Protein AF-A0A7S2VNN3-F1 (afdb_monomer)

Radius of gyration: 15.88 Å; Cα contacts (8 Å, |Δi|>4): 85; chains: 1; bounding box: 34×33×46 Å

Mean predicted aligned error: 9.07 Å

Nearest PDB structures (foldseek):
  5v89-assembly2_C  TM=6.849E-01  e=1.634E-01  Homo sapiens
  6nxk-assembly2_D  TM=5.558E-01  e=2.287E-01  Homo sapiens
  6d57-assembly1_B  TM=4.858E-01  e=1.718E+00  Campylobacter jejuni
  4ets-assembly1_A  TM=4.265E-01  e=2.404E+00  Campylobacter jejuni subsp. jejuni
  7ux0-assembly1_A  TM=2.004E-01  e=2.248E+00  Homo sapiens

Organism: NCBI:txid1333877

Solvent-accessible surface area (backbone atoms only — not comparable to full-atom values): 5782 Å² total; per-residue (Å²): 118,68,68,61,50,52,57,49,48,51,56,50,54,58,66,68,47,59,68,60,58,53,52,49,52,49,52,54,48,54,51,50,54,52,52,50,51,57,57,70,72,46,65,93,88,62,80,78,81,55,70,55,73,46,68,46,46,48,69,58,50,52,54,54,36,58,76,65,72,47,59,65,68,57,48,53,53,38,68,72,29,71,71,39,59,66,50,32,42,79,58,86,69,22,38,23,48,58,124

Structure (mmCIF, N/CA/C/O backbone):
data_AF-A0A7S2VNN3-F1
#
_entry.id   AF-A0A7S2VNN3-F1
#
loop_
_atom_site.group_PDB
_atom_site.id
_atom_site.type_symbol
_atom_site.label_atom_id
_atom_site.label_alt_id
_atom_site.label_comp_id
_atom_site.label_asym_id
_atom_site.label_entity_id
_atom_site.label_seq_id
_atom_site.pdbx_PDB_ins_code
_atom_site.Cartn_x
_atom_site.Cartn_y
_atom_site.Cartn_z
_atom_site.occupancy
_atom_site.B_iso_or_equiv
_atom_site.auth_seq_id
_atom_site.auth_comp_id
_atom_site.auth_asym_id
_atom_site.auth_atom_id
_atom_site.pdbx_PDB_model_num
ATOM 1 N N . VAL A 1 1 ? 11.554 -20.572 25.712 1.00 49.31 1 VAL A N 1
ATOM 2 C CA . VAL A 1 1 ? 11.159 -19.410 26.550 1.00 49.31 1 VAL A CA 1
ATOM 3 C C . VAL A 1 1 ? 11.424 -18.064 25.859 1.00 49.31 1 VAL A C 1
ATOM 5 O O . VAL A 1 1 ? 10.538 -17.224 25.866 1.00 49.31 1 VAL A O 1
ATOM 8 N N . ALA A 1 2 ? 12.575 -17.849 25.201 1.00 57.22 2 ALA A N 1
ATOM 9 C CA . ALA A 1 2 ? 12.873 -16.584 24.500 1.00 57.22 2 ALA A CA 1
ATOM 10 C C . ALA A 1 2 ? 12.015 -16.315 23.236 1.00 57.22 2 ALA A C 1
ATOM 12 O O . ALA A 1 2 ? 11.652 -15.169 22.973 1.00 57.22 2 ALA A O 1
ATOM 13 N N . GLU A 1 3 ? 11.638 -17.357 22.485 1.00 53.75 3 GLU A N 1
ATOM 14 C CA . GLU A 1 3 ? 10.877 -17.228 21.227 1.00 53.75 3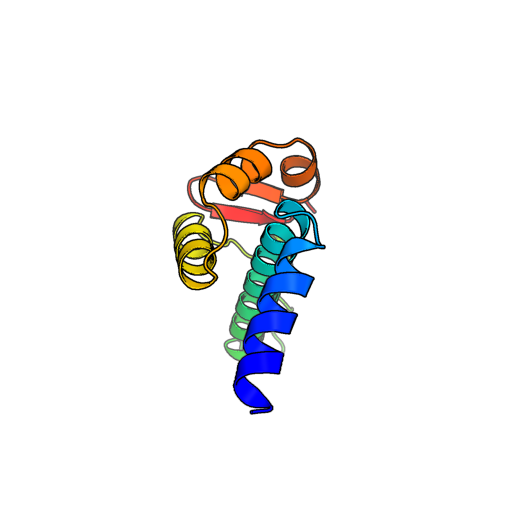 GLU A CA 1
ATOM 15 C C . GLU A 1 3 ? 9.443 -16.699 21.434 1.00 53.75 3 GLU A C 1
ATOM 17 O O . GLU A 1 3 ? 8.954 -15.854 20.684 1.00 53.75 3 GLU A O 1
ATOM 22 N N . GLU A 1 4 ? 8.769 -17.151 22.497 1.00 53.19 4 GLU A N 1
ATOM 23 C CA . GLU A 1 4 ? 7.425 -16.688 22.871 1.00 53.19 4 GLU A CA 1
ATOM 24 C C . GLU A 1 4 ? 7.427 -15.253 23.392 1.00 53.19 4 GLU A C 1
ATOM 26 O O . GLU A 1 4 ? 6.487 -14.502 23.123 1.00 53.19 4 GLU A O 1
ATOM 31 N N . LEU A 1 5 ? 8.500 -14.843 24.078 1.00 53.31 5 LEU A N 1
ATOM 32 C CA . LEU A 1 5 ? 8.687 -13.451 24.470 1.00 53.31 5 LEU A CA 1
ATOM 33 C C . LEU A 1 5 ? 8.887 -12.561 23.245 1.00 53.31 5 LEU A C 1
ATOM 35 O O . LEU A 1 5 ? 8.237 -11.526 23.167 1.00 53.31 5 LEU A O 1
ATOM 39 N N . ARG A 1 6 ? 9.697 -12.966 22.257 1.00 51.12 6 ARG A N 1
ATOM 40 C CA . ARG A 1 6 ? 9.839 -12.218 20.993 1.00 51.12 6 ARG A CA 1
ATOM 41 C C . ARG A 1 6 ? 8.518 -12.090 20.243 1.00 51.12 6 ARG A C 1
ATOM 43 O O . ARG A 1 6 ? 8.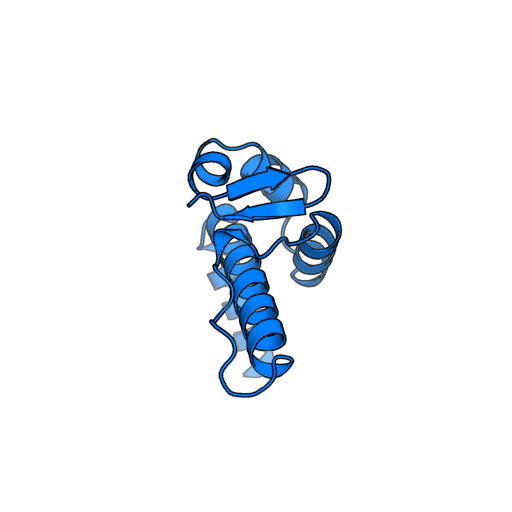194 -10.992 19.808 1.00 51.12 6 ARG A O 1
ATOM 50 N N . LYS A 1 7 ? 7.729 -13.166 20.144 1.00 53.50 7 LYS A N 1
ATOM 51 C CA . LYS A 1 7 ? 6.397 -13.134 19.508 1.00 53.50 7 LYS A CA 1
ATOM 52 C C . LYS A 1 7 ? 5.385 -12.269 20.266 1.00 53.50 7 LYS A C 1
ATOM 54 O O . LYS A 1 7 ? 4.504 -11.677 19.646 1.00 53.50 7 LYS A O 1
ATOM 59 N N . ARG A 1 8 ? 5.475 -12.203 21.599 1.00 50.69 8 ARG A N 1
ATOM 60 C CA . ARG A 1 8 ? 4.649 -11.296 22.414 1.00 50.69 8 ARG A CA 1
ATOM 61 C C . ARG A 1 8 ? 5.115 -9.850 22.294 1.00 50.69 8 ARG A C 1
ATOM 63 O O . ARG A 1 8 ? 4.277 -8.977 22.112 1.00 50.69 8 ARG A O 1
ATOM 70 N N . PHE A 1 9 ? 6.419 -9.594 22.342 1.00 49.34 9 PHE A N 1
ATOM 71 C CA . PHE A 1 9 ? 6.979 -8.254 22.184 1.00 49.34 9 PHE A CA 1
ATOM 72 C C . PHE A 1 9 ? 6.755 -7.701 20.778 1.00 49.34 9 PHE A C 1
ATOM 74 O O . PHE A 1 9 ? 6.379 -6.542 20.670 1.00 49.34 9 PHE A O 1
ATOM 81 N N . SER A 1 10 ? 6.882 -8.505 19.715 1.00 48.06 10 SER A N 1
ATOM 82 C CA . SER A 1 10 ? 6.520 -8.057 18.365 1.00 48.06 10 SER A CA 1
ATOM 83 C C . SER A 1 10 ? 5.046 -7.659 18.311 1.00 48.06 10 SER A C 1
ATOM 85 O O . SER A 1 10 ? 4.743 -6.554 17.882 1.00 48.06 10 SER A O 1
ATOM 87 N N . ARG A 1 11 ? 4.137 -8.476 18.865 1.00 48.56 11 ARG A N 1
ATOM 88 C CA . ARG A 1 11 ? 2.709 -8.130 18.988 1.00 48.56 11 ARG A CA 1
ATOM 89 C C . ARG A 1 11 ? 2.450 -6.848 19.786 1.00 48.56 11 ARG A C 1
ATOM 91 O O . ARG A 1 11 ? 1.530 -6.112 19.449 1.00 48.56 11 ARG A O 1
ATOM 98 N N . TYR A 1 12 ? 3.226 -6.574 20.834 1.00 43.62 12 TYR A N 1
ATOM 99 C CA . TYR A 1 12 ? 3.070 -5.365 21.653 1.00 43.62 12 TYR A CA 1
ATOM 100 C C . TYR A 1 12 ? 3.664 -4.109 21.003 1.00 43.62 12 TYR A C 1
ATOM 102 O O . TYR A 1 12 ? 3.069 -3.043 21.113 1.00 43.62 12 TYR A O 1
ATOM 110 N N . VAL A 1 13 ? 4.789 -4.224 20.295 1.00 46.25 13 VAL A N 1
ATOM 111 C CA . VAL A 1 13 ? 5.398 -3.115 19.539 1.00 46.25 13 VAL A CA 1
ATOM 112 C C . VAL A 1 13 ? 4.538 -2.758 18.322 1.00 46.25 13 VAL A C 1
ATOM 114 O O . VAL A 1 13 ? 4.311 -1.580 18.064 1.00 46.25 13 VAL A O 1
ATOM 117 N N . ILE A 1 14 ? 3.965 -3.762 17.648 1.00 49.47 14 ILE A N 1
ATOM 118 C CA . ILE A 1 14 ? 2.965 -3.587 16.580 1.00 49.47 14 ILE A CA 1
ATOM 119 C C . ILE A 1 14 ? 1.707 -2.880 17.121 1.00 49.47 14 ILE A C 1
ATOM 121 O O . ILE A 1 14 ? 1.126 -2.058 16.430 1.00 49.47 14 ILE A O 1
ATOM 125 N N . LYS A 1 15 ? 1.318 -3.106 18.383 1.00 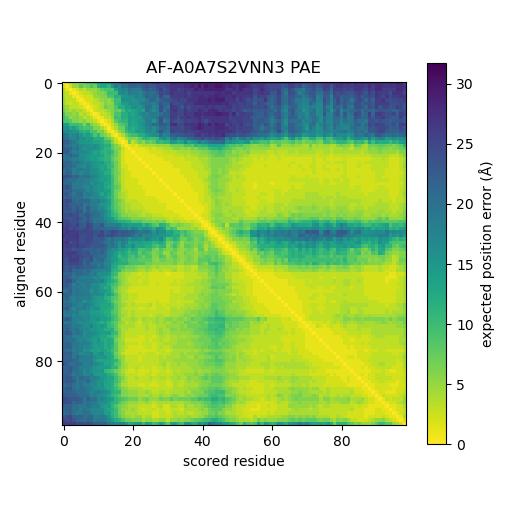45.44 15 LYS A N 1
ATOM 126 C CA . LYS A 1 15 ? 0.199 -2.388 19.023 1.00 45.44 15 LYS A CA 1
ATOM 127 C C . LYS A 1 15 ? 0.511 -0.957 19.481 1.00 45.44 15 LYS A C 1
ATOM 129 O O . LYS A 1 15 ? -0.424 -0.240 19.824 1.00 45.44 15 LYS A O 1
ATOM 134 N N . ALA A 1 16 ? 1.782 -0.558 19.555 1.00 47.47 16 ALA A N 1
ATOM 135 C CA . ALA A 1 16 ? 2.183 0.774 20.017 1.00 47.47 16 ALA A CA 1
ATOM 136 C C . ALA A 1 16 ? 2.315 1.788 18.870 1.00 47.47 16 ALA A C 1
ATOM 138 O O . ALA A 1 16 ? 2.121 2.983 19.090 1.00 47.47 16 ALA A O 1
ATOM 139 N N . ALA A 1 17 ? 2.624 1.323 17.656 1.00 57.12 17 ALA A N 1
ATOM 140 C CA . ALA A 1 17 ? 2.525 2.143 16.456 1.00 57.12 17 ALA A CA 1
ATOM 141 C C . ALA A 1 17 ? 1.045 2.271 16.045 1.00 57.12 17 ALA A C 1
ATOM 143 O O . ALA A 1 17 ? 0.322 1.273 16.083 1.00 57.12 17 ALA A O 1
ATOM 144 N N . PRO A 1 18 ? 0.573 3.460 15.634 1.00 75.38 18 PRO A N 1
ATOM 145 C CA . PRO A 1 18 ? -0.713 3.582 14.959 1.00 75.38 18 PRO A CA 1
ATOM 146 C C . PRO A 1 18 ? -0.783 2.575 13.804 1.00 75.38 18 PRO A C 1
ATOM 148 O O . PRO A 1 18 ? 0.152 2.499 13.006 1.00 75.38 18 PRO A O 1
ATOM 151 N N . GLN A 1 19 ? -1.881 1.821 13.686 1.00 76.31 19 GLN A N 1
ATOM 152 C CA . GLN A 1 19 ? -2.098 0.855 12.590 1.00 76.31 19 GLN A CA 1
ATOM 153 C C . GLN A 1 19 ? -1.804 1.481 11.218 1.00 76.31 19 GLN A C 1
ATOM 155 O O . GLN A 1 19 ? -1.203 0.870 10.341 1.00 76.31 19 GLN A O 1
ATOM 160 N N . THR A 1 20 ? -2.139 2.761 11.076 1.00 78.81 20 THR A N 1
ATOM 161 C CA . THR A 1 20 ? -1.854 3.618 9.926 1.00 78.81 20 THR A CA 1
ATOM 162 C C . THR A 1 20 ? -0.374 3.656 9.526 1.00 78.81 20 THR A C 1
ATOM 164 O O . THR A 1 20 ? -0.055 3.591 8.340 1.00 78.81 20 THR A O 1
ATOM 167 N N . ASP A 1 21 ? 0.541 3.743 10.494 1.00 84.38 21 ASP A N 1
ATOM 168 C CA . ASP A 1 21 ? 1.983 3.786 10.231 1.00 84.38 21 ASP A CA 1
ATOM 169 C C . ASP A 1 21 ? 2.513 2.408 9.816 1.00 84.38 21 ASP A C 1
ATOM 171 O O . ASP A 1 21 ? 3.409 2.319 8.977 1.00 84.38 21 ASP A O 1
ATOM 175 N N . LEU A 1 22 ? 1.918 1.327 10.335 1.00 84.56 22 LEU A N 1
ATOM 176 C CA . LEU A 1 22 ? 2.215 -0.033 9.881 1.00 84.56 22 LEU A CA 1
ATOM 177 C C . LEU A 1 22 ? 1.784 -0.234 8.430 1.00 84.56 22 LEU A C 1
ATOM 179 O O . LEU A 1 22 ? 2.570 -0.727 7.624 1.00 84.56 22 LEU A O 1
ATOM 183 N N . ILE A 1 23 ? 0.568 0.191 8.080 1.00 87.25 23 ILE A N 1
ATOM 184 C CA . ILE A 1 23 ? 0.048 0.092 6.712 1.00 87.25 23 ILE A CA 1
ATOM 185 C C . ILE A 1 23 ? 0.931 0.892 5.749 1.00 87.25 23 ILE A C 1
ATOM 187 O O . ILE A 1 23 ? 1.315 0.384 4.695 1.00 87.25 23 ILE A O 1
ATOM 191 N N . LEU A 1 24 ? 1.316 2.115 6.126 1.00 88.31 24 LEU A N 1
ATOM 192 C CA . LEU A 1 24 ? 2.232 2.929 5.331 1.00 88.31 24 LEU A CA 1
ATOM 193 C C . LEU A 1 24 ? 3.584 2.228 5.134 1.00 88.31 24 LEU A C 1
ATOM 195 O O . LEU A 1 24 ? 4.043 2.105 4.001 1.00 88.31 24 LEU A O 1
ATOM 199 N N . ALA A 1 25 ? 4.190 1.706 6.202 1.00 89.00 25 ALA A N 1
ATOM 200 C CA . ALA A 1 25 ? 5.467 0.999 6.121 1.00 89.00 25 ALA A CA 1
ATOM 201 C C . ALA A 1 25 ? 5.395 -0.253 5.229 1.00 89.00 25 ALA A C 1
ATOM 203 O O . ALA A 1 25 ? 6.358 -0.566 4.519 1.00 89.00 25 ALA A O 1
ATOM 204 N N . VAL A 1 26 ? 4.259 -0.959 5.239 1.00 90.38 26 VAL A N 1
ATOM 205 C CA . VAL A 1 26 ? 3.996 -2.088 4.337 1.00 90.38 26 VAL A CA 1
ATOM 206 C C . VAL A 1 26 ? 3.975 -1.625 2.888 1.00 90.38 26 VAL A C 1
ATOM 208 O O . VAL A 1 26 ? 4.709 -2.185 2.072 1.00 90.38 26 VAL A O 1
ATOM 211 N N . ILE A 1 27 ? 3.196 -0.588 2.578 1.00 90.56 27 ILE A N 1
ATOM 212 C CA . ILE A 1 27 ? 3.088 -0.044 1.222 1.00 90.56 27 ILE A CA 1
ATOM 213 C C . ILE A 1 27 ? 4.463 0.416 0.720 1.00 90.56 27 ILE A C 1
ATOM 215 O O . ILE A 1 27 ? 4.900 0.006 -0.355 1.00 90.56 27 ILE A O 1
ATOM 219 N N . GLU A 1 28 ? 5.198 1.191 1.518 1.00 90.56 28 GLU A N 1
ATOM 220 C CA . GLU A 1 28 ? 6.541 1.658 1.162 1.00 90.56 28 GLU A CA 1
ATOM 221 C C . GLU A 1 28 ? 7.521 0.504 0.924 1.00 90.56 28 GLU A C 1
ATOM 223 O O . GLU A 1 28 ? 8.340 0.563 0.004 1.00 90.56 28 GLU A O 1
ATOM 228 N N . ARG A 1 29 ? 7.452 -0.564 1.732 1.00 91.88 29 ARG A N 1
ATOM 229 C CA . ARG A 1 29 ? 8.277 -1.760 1.519 1.00 91.88 29 ARG A CA 1
ATOM 230 C C . ARG A 1 29 ? 7.954 -2.410 0.182 1.00 91.88 29 ARG A C 1
ATOM 232 O O . ARG A 1 29 ? 8.875 -2.691 -0.575 1.00 91.88 29 ARG A O 1
ATOM 239 N N . MET A 1 30 ? 6.674 -2.593 -0.132 1.00 92.12 30 MET A N 1
ATOM 240 C CA . MET A 1 30 ? 6.270 -3.190 -1.405 1.00 92.12 30 MET A CA 1
ATOM 241 C C . MET A 1 30 ? 6.765 -2.366 -2.603 1.00 92.12 30 MET A C 1
ATOM 243 O O . MET A 1 30 ? 7.206 -2.940 -3.598 1.00 92.12 30 MET A O 1
ATOM 247 N N . PHE A 1 31 ? 6.771 -1.033 -2.499 1.00 90.75 31 PHE A N 1
ATOM 248 C CA . PHE A 1 31 ? 7.323 -0.168 -3.546 1.00 90.75 31 PHE A CA 1
ATOM 249 C C . PHE A 1 31 ? 8.825 -0.335 -3.707 1.00 90.75 31 PHE A C 1
ATOM 251 O O . PHE A 1 31 ? 9.296 -0.471 -4.837 1.00 90.75 31 PHE A O 1
ATOM 258 N N . ARG A 1 32 ? 9.577 -0.355 -2.600 1.00 89.19 32 ARG A N 1
ATOM 259 C CA . ARG A 1 32 ? 11.023 -0.609 -2.641 1.00 89.19 32 ARG A CA 1
ATOM 260 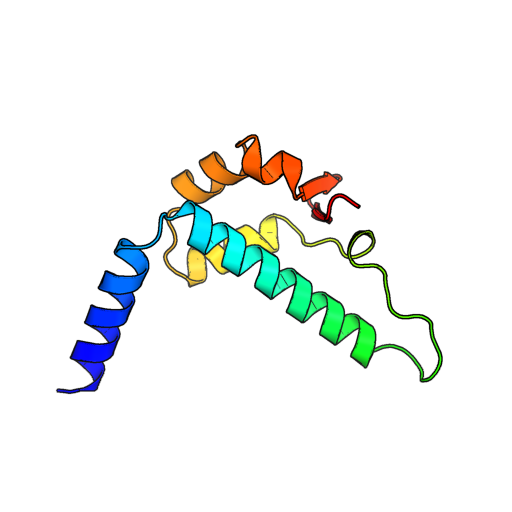C C . ARG A 1 32 ? 11.323 -1.961 -3.281 1.00 89.19 32 ARG A C 1
ATOM 262 O O . ARG A 1 32 ? 12.104 -2.009 -4.225 1.00 89.19 32 ARG A O 1
ATOM 269 N N . ASP A 1 33 ? 10.635 -3.016 -2.853 1.00 90.12 33 ASP A N 1
ATOM 270 C CA . ASP A 1 33 ? 10.834 -4.370 -3.376 1.00 90.12 33 ASP A CA 1
ATOM 271 C C . ASP A 1 33 ? 10.522 -4.441 -4.881 1.00 90.12 33 ASP A C 1
ATOM 273 O O . ASP A 1 33 ? 11.271 -5.038 -5.660 1.00 90.12 33 ASP A O 1
ATOM 277 N N . LYS A 1 34 ? 9.428 -3.807 -5.328 1.00 89.00 34 LYS A N 1
ATOM 278 C CA . LYS A 1 34 ? 9.052 -3.769 -6.750 1.00 89.00 34 LYS A CA 1
ATOM 279 C C . LYS A 1 34 ? 10.052 -2.957 -7.574 1.00 89.00 34 LYS A C 1
ATOM 281 O O . LYS A 1 34 ? 10.445 -3.396 -8.655 1.00 89.00 34 LYS A O 1
ATOM 286 N N . LEU A 1 35 ? 10.513 -1.823 -7.054 1.00 87.81 35 LEU A N 1
ATOM 287 C CA . LEU A 1 35 ? 11.532 -0.989 -7.687 1.00 87.81 35 LEU A CA 1
ATOM 288 C C . LEU A 1 35 ? 12.866 -1.734 -7.825 1.00 87.81 35 LEU A C 1
ATOM 290 O O . LEU A 1 35 ? 13.488 -1.689 -8.885 1.00 87.81 35 LEU A O 1
ATOM 294 N N . GLU A 1 36 ? 13.296 -2.451 -6.788 1.00 86.94 36 GLU A N 1
ATOM 295 C CA . GLU A 1 36 ? 14.508 -3.274 -6.817 1.00 86.94 36 GLU A CA 1
ATOM 296 C C . GLU A 1 36 ? 14.406 -4.400 -7.847 1.00 86.94 36 GLU A C 1
ATOM 298 O O . GLU A 1 36 ? 15.332 -4.588 -8.636 1.00 86.94 36 GLU A O 1
ATOM 303 N N . ARG A 1 37 ? 13.260 -5.090 -7.923 1.00 86.81 37 ARG A N 1
ATOM 304 C CA . ARG A 1 37 ? 13.014 -6.113 -8.955 1.00 86.81 37 ARG A CA 1
ATOM 305 C C . ARG A 1 37 ? 13.071 -5.532 -10.366 1.00 86.81 37 ARG A C 1
ATOM 307 O O . ARG A 1 37 ? 13.670 -6.148 -11.243 1.00 86.81 37 ARG A O 1
ATOM 314 N N . LEU A 1 38 ? 12.488 -4.352 -10.583 1.00 85.38 38 LEU A N 1
ATOM 315 C CA . LEU A 1 38 ? 12.530 -3.664 -11.879 1.00 85.38 38 LEU A CA 1
ATOM 316 C C . LEU A 1 38 ? 13.942 -3.197 -12.248 1.00 85.38 38 LEU A C 1
ATOM 318 O O . LEU A 1 38 ? 14.307 -3.208 -13.420 1.00 85.38 38 LEU A O 1
ATOM 322 N N . ARG A 1 39 ? 14.748 -2.791 -11.263 1.00 83.31 39 ARG A N 1
ATOM 323 C CA . ARG A 1 39 ? 16.164 -2.465 -11.478 1.00 83.31 39 ARG A CA 1
ATOM 324 C C . ARG A 1 39 ? 16.968 -3.710 -11.836 1.00 83.31 39 ARG A C 1
ATOM 326 O O . ARG A 1 39 ? 17.754 -3.663 -12.774 1.00 83.31 39 ARG A O 1
ATOM 333 N N . ALA A 1 40 ? 16.748 -4.814 -11.125 1.00 83.62 40 ALA A N 1
ATOM 334 C CA . ALA A 1 40 ? 17.456 -6.071 -11.346 1.00 83.62 40 ALA A CA 1
ATOM 335 C C . ALA A 1 40 ? 17.095 -6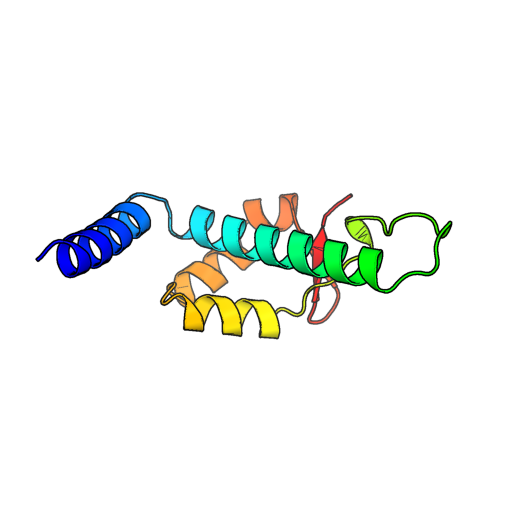.741 -12.682 1.00 83.62 40 ALA A C 1
ATOM 337 O O . ALA A 1 40 ? 17.934 -7.418 -13.270 1.00 83.62 40 ALA A O 1
ATOM 338 N N . SER A 1 41 ? 15.866 -6.558 -13.173 1.00 83.31 41 SER A N 1
ATOM 339 C CA . SER A 1 41 ? 15.419 -7.130 -14.448 1.00 83.31 41 SER A CA 1
ATOM 340 C C . SER A 1 41 ? 15.847 -6.323 -15.676 1.00 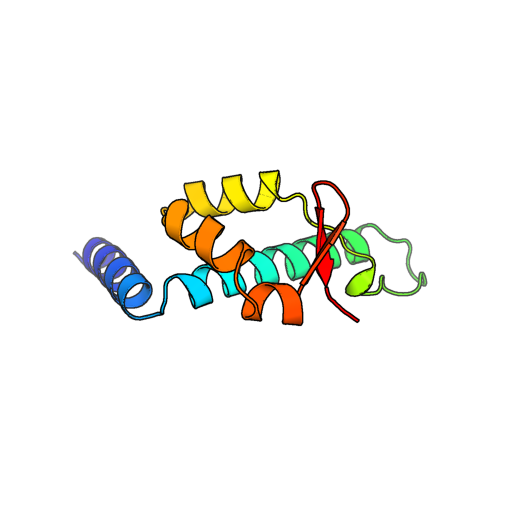83.31 41 SER A C 1
ATOM 342 O O . SER A 1 41 ? 15.675 -6.797 -16.802 1.00 83.31 41 SER A O 1
ATOM 344 N N . ARG A 1 42 ? 16.397 -5.114 -15.495 1.00 76.69 42 ARG A N 1
ATOM 345 C CA . ARG A 1 42 ? 16.800 -4.258 -16.613 1.00 76.69 42 ARG A CA 1
ATOM 346 C C . ARG A 1 42 ? 18.213 -4.576 -17.116 1.00 76.69 42 ARG A C 1
ATOM 348 O O . ARG A 1 42 ? 19.102 -4.890 -16.325 1.00 76.69 42 ARG A O 1
ATOM 355 N N . PRO A 1 43 ? 18.453 -4.437 -18.434 1.00 77.12 43 PRO A N 1
ATOM 356 C CA . PRO A 1 43 ? 19.797 -4.500 -18.991 1.00 77.12 43 PRO A CA 1
ATOM 357 C C . PRO A 1 43 ? 20.688 -3.402 -18.396 1.00 77.12 43 PRO A C 1
ATOM 359 O O . PRO A 1 43 ? 20.225 -2.289 -18.126 1.00 77.12 43 PRO A O 1
ATOM 362 N N . ALA A 1 44 ? 21.980 -3.698 -18.237 1.00 74.62 44 ALA A N 1
ATOM 363 C CA . ALA A 1 44 ? 22.957 -2.729 -17.752 1.00 74.62 44 ALA A CA 1
ATOM 364 C C . ALA A 1 44 ? 22.959 -1.460 -18.631 1.00 74.62 44 ALA A C 1
ATOM 366 O O . ALA A 1 44 ? 23.083 -1.546 -19.851 1.00 74.62 44 ALA A O 1
ATOM 367 N N . GLY A 1 45 ? 22.816 -0.288 -18.002 1.00 67.50 45 GLY A N 1
ATOM 368 C CA . GLY A 1 45 ? 22.820 1.020 -18.673 1.00 67.50 45 GLY A CA 1
ATOM 369 C C . GLY A 1 45 ? 21.442 1.629 -18.959 1.00 67.50 45 GLY A C 1
ATOM 370 O O . GLY A 1 45 ? 21.377 2.776 -19.396 1.00 67.50 45 GLY A O 1
ATOM 371 N N . ALA A 1 46 ? 20.339 0.925 -18.685 1.00 74.62 46 ALA A N 1
ATOM 372 C CA . ALA A 1 46 ? 19.008 1.529 -18.737 1.00 74.62 46 ALA A CA 1
ATOM 373 C C . ALA A 1 46 ? 18.802 2.510 -17.567 1.00 74.62 46 ALA A C 1
ATOM 375 O O . ALA A 1 46 ? 19.177 2.211 -16.431 1.00 74.62 46 ALA A O 1
ATOM 376 N N . ALA A 1 47 ? 18.174 3.664 -17.829 1.00 73.00 47 ALA A N 1
ATOM 377 C CA . ALA A 1 47 ? 17.830 4.623 -16.780 1.00 73.00 47 ALA A CA 1
ATOM 378 C C . ALA A 1 47 ? 16.985 3.937 -15.685 1.00 73.00 47 ALA A C 1
ATOM 380 O O . ALA A 1 47 ? 16.127 3.106 -16.015 1.00 73.00 47 ALA A O 1
ATOM 381 N N . PRO A 1 48 ? 17.221 4.225 -14.392 1.00 67.75 48 PRO A N 1
ATOM 382 C CA . PRO A 1 48 ? 16.416 3.652 -13.325 1.00 67.75 48 PRO A CA 1
ATOM 383 C C . PRO A 1 48 ? 14.957 4.115 -13.474 1.00 67.75 48 PRO A C 1
ATOM 385 O O . PRO A 1 48 ? 14.732 5.270 -13.829 1.00 67.75 48 PRO A O 1
ATOM 388 N N . PRO A 1 49 ? 13.972 3.233 -13.230 1.00 71.38 49 PRO A N 1
ATOM 389 C CA . PRO A 1 49 ? 12.569 3.633 -13.226 1.00 71.38 49 PRO A CA 1
ATOM 390 C C . PRO A 1 49 ? 12.325 4.709 -12.164 1.00 71.38 49 PRO A C 1
ATOM 392 O O . PRO A 1 49 ? 12.895 4.637 -11.066 1.00 71.38 49 PRO A O 1
ATOM 395 N N . ASP A 1 50 ? 11.483 5.685 -12.501 1.00 75.44 50 ASP A N 1
ATOM 396 C CA . ASP A 1 50 ? 11.015 6.674 -11.534 1.00 75.44 50 ASP A CA 1
ATOM 397 C C . ASP A 1 50 ? 10.077 5.983 -10.534 1.00 75.44 50 ASP A C 1
ATOM 399 O O . ASP A 1 50 ? 9.306 5.081 -10.872 1.00 75.44 50 ASP A O 1
ATOM 403 N N . VAL A 1 51 ? 10.141 6.404 -9.278 1.00 70.38 51 VAL A N 1
ATOM 404 C CA . VAL A 1 51 ? 9.270 5.913 -8.210 1.00 70.38 51 VAL A CA 1
ATOM 405 C C . VAL A 1 51 ? 7.792 6.179 -8.545 1.00 70.38 51 VAL A C 1
ATOM 407 O O . VAL A 1 51 ? 6.939 5.362 -8.200 1.00 70.38 51 VAL A O 1
ATOM 410 N N . GLY A 1 52 ? 7.488 7.255 -9.282 1.00 76.62 52 GLY A N 1
ATOM 411 C CA . GLY A 1 52 ? 6.136 7.556 -9.776 1.00 76.62 52 GLY A CA 1
ATOM 412 C C . GLY A 1 52 ? 5.638 6.654 -10.919 1.00 76.62 52 GLY A C 1
ATOM 413 O O . GLY A 1 52 ? 4.436 6.615 -11.194 1.00 76.62 52 GLY A O 1
ATOM 414 N N . G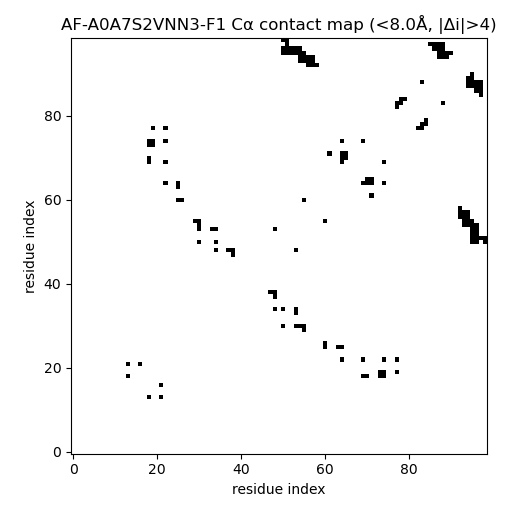LU A 1 53 ? 6.527 5.911 -11.585 1.00 77.69 53 GLU A N 1
ATOM 415 C CA . GLU A 1 53 ? 6.177 4.958 -12.653 1.00 77.69 53 GLU A CA 1
ATOM 416 C C . GLU A 1 53 ? 5.844 3.564 -12.109 1.00 77.69 53 GLU A C 1
ATOM 418 O O . GLU A 1 53 ? 5.229 2.750 -12.801 1.00 77.69 53 GLU A O 1
ATOM 423 N N . VAL A 1 54 ? 6.230 3.276 -10.865 1.00 84.88 54 VAL A N 1
ATOM 424 C CA . VAL A 1 54 ? 5.918 2.006 -10.214 1.00 84.88 54 VAL A CA 1
ATOM 425 C C . VAL A 1 54 ? 4.471 2.052 -9.730 1.00 84.88 54 VAL A C 1
ATOM 427 O O . VAL A 1 54 ? 4.091 2.945 -8.982 1.00 84.88 54 VAL A O 1
ATOM 430 N N . GLY A 1 55 ? 3.658 1.089 -10.162 1.00 88.75 55 GLY A N 1
ATOM 431 C CA . GLY A 1 55 ? 2.315 0.861 -9.629 1.00 88.75 55 GLY A CA 1
ATOM 432 C C . GLY A 1 55 ? 2.263 -0.404 -8.794 1.00 88.75 55 GLY A C 1
ATOM 433 O O . GLY A 1 55 ? 2.893 -1.397 -9.158 1.00 88.75 55 GLY A O 1
ATOM 434 N N . ILE A 1 56 ? 1.530 -0.386 -7.687 1.00 91.62 56 ILE A N 1
ATOM 435 C CA . ILE A 1 56 ? 1.234 -1.574 -6.877 1.00 91.62 56 ILE A CA 1
ATOM 436 C C . ILE A 1 56 ? -0.264 -1.797 -6.894 1.00 91.62 56 ILE A C 1
ATOM 438 O O . ILE A 1 56 ? -1.016 -0.872 -6.610 1.00 91.62 56 ILE A O 1
ATOM 442 N N . GLU A 1 57 ? -0.689 -3.015 -7.203 1.00 93.25 57 GLU A N 1
ATOM 443 C CA . GLU A 1 57 ? -2.106 -3.361 -7.187 1.00 93.25 57 GLU A CA 1
ATOM 444 C C . GLU A 1 57 ? -2.657 -3.308 -5.761 1.00 93.25 57 GLU A C 1
ATOM 446 O O . GLU A 1 57 ? -2.054 -3.835 -4.821 1.00 93.25 57 GLU A O 1
ATOM 451 N N . VAL A 1 58 ? -3.842 -2.725 -5.593 1.00 89.94 58 VAL A N 1
ATOM 452 C CA . VAL A 1 58 ? -4.536 -2.686 -4.298 1.00 89.94 58 VAL A CA 1
ATOM 453 C C . VAL A 1 58 ? -4.781 -4.105 -3.781 1.00 89.94 58 VAL A C 1
ATOM 455 O O . VAL A 1 58 ? -4.635 -4.357 -2.587 1.00 89.94 58 VAL A O 1
ATOM 458 N N . ALA A 1 59 ? -5.052 -5.059 -4.675 1.00 90.75 59 ALA A N 1
ATOM 459 C CA . ALA A 1 59 ? -5.194 -6.469 -4.322 1.00 90.75 59 ALA A CA 1
ATOM 460 C C . ALA A 1 59 ? -3.920 -7.062 -3.685 1.00 90.75 59 ALA A C 1
ATOM 462 O O . ALA A 1 59 ? -4.015 -7.807 -2.711 1.00 90.75 59 ALA A O 1
ATOM 463 N N . GLU A 1 60 ? -2.727 -6.697 -4.178 1.00 91.88 60 GLU A N 1
ATOM 464 C CA . GLU A 1 60 ? -1.454 -7.130 -3.580 1.00 91.88 60 GLU A CA 1
ATOM 465 C C . GLU A 1 60 ? -1.288 -6.546 -2.169 1.00 91.88 60 GLU A C 1
ATOM 467 O O . GLU A 1 60 ? -0.800 -7.222 -1.263 1.00 91.88 60 GLU A O 1
ATOM 472 N N . ILE A 1 61 ? -1.717 -5.298 -1.961 1.00 88.94 61 ILE A N 1
ATOM 473 C CA . ILE A 1 61 ? -1.630 -4.622 -0.659 1.00 88.94 61 ILE A CA 1
ATOM 474 C C . ILE A 1 61 ? -2.555 -5.298 0.345 1.00 88.94 61 ILE A C 1
ATOM 476 O O . ILE A 1 61 ? -2.116 -5.632 1.444 1.00 88.94 61 ILE A O 1
ATOM 480 N N . VAL A 1 62 ? -3.808 -5.550 -0.043 1.00 89.06 62 VAL A N 1
ATOM 481 C CA . VAL A 1 62 ? -4.792 -6.260 0.785 1.00 89.06 62 VAL A CA 1
ATOM 482 C C . VAL A 1 62 ? -4.258 -7.632 1.189 1.00 89.06 62 VAL A C 1
ATOM 484 O O . VAL A 1 62 ? -4.250 -7.954 2.375 1.00 89.06 62 VAL A O 1
ATOM 487 N N . GLN A 1 63 ? -3.706 -8.394 0.242 1.00 90.62 63 GLN A N 1
ATOM 488 C CA . GLN A 1 63 ? -3.126 -9.705 0.530 1.00 90.62 63 GLN A CA 1
ATOM 489 C C . GLN A 1 63 ? -1.989 -9.623 1.563 1.00 90.62 63 GLN A C 1
ATOM 491 O O . GLN A 1 63 ? -1.899 -10.451 2.471 1.00 90.62 63 GLN A O 1
ATOM 496 N N . VAL A 1 64 ? -1.105 -8.631 1.446 1.00 89.25 64 VAL A N 1
ATOM 497 C CA . VAL A 1 64 ? 0.027 -8.454 2.368 1.00 89.25 64 VAL A CA 1
ATOM 498 C C . VAL A 1 64 ? -0.427 -7.957 3.749 1.00 89.25 64 VAL A C 1
ATOM 500 O O . VAL A 1 64 ? 0.192 -8.317 4.754 1.00 89.25 64 VAL A O 1
ATOM 503 N N . ILE A 1 65 ? -1.490 -7.154 3.813 1.00 87.06 65 ILE A N 1
ATOM 504 C CA . ILE A 1 65 ? -2.126 -6.688 5.056 1.00 87.06 65 ILE A CA 1
ATOM 505 C C . ILE A 1 65 ? -2.747 -7.867 5.808 1.00 87.06 65 ILE A C 1
ATOM 507 O O . ILE A 1 65 ? -2.471 -8.040 6.997 1.00 87.06 65 ILE A O 1
ATOM 511 N N . GLU A 1 66 ? -3.488 -8.730 5.109 1.00 87.25 66 GLU A N 1
ATOM 512 C CA . GLU A 1 66 ? -4.070 -9.952 5.679 1.00 87.25 66 GLU A CA 1
ATOM 513 C C . GLU A 1 66 ? -2.989 -10.904 6.212 1.00 87.25 66 GLU A C 1
ATOM 515 O O . GLU A 1 66 ? -3.093 -11.404 7.331 1.00 87.25 66 GLU A O 1
ATOM 520 N N . GLN A 1 67 ? -1.901 -11.103 5.458 1.00 89.06 67 GLN A N 1
ATOM 521 C CA . GLN A 1 67 ? -0.767 -11.938 5.884 1.00 89.06 67 GLN A CA 1
ATOM 522 C C . GLN A 1 67 ? -0.048 -11.410 7.130 1.00 89.06 67 GLN A C 1
ATOM 524 O O . GLN A 1 67 ? 0.582 -12.185 7.850 1.00 89.06 67 GLN A O 1
ATOM 529 N N . GLN A 1 68 ? -0.099 -10.099 7.368 1.00 85.00 68 GLN A N 1
ATOM 530 C CA . GLN A 1 68 ? 0.532 -9.456 8.521 1.00 85.00 68 GLN A CA 1
ATOM 531 C C . GLN A 1 68 ? -0.420 -9.283 9.709 1.00 85.00 68 GLN A C 1
ATOM 533 O O . GLN A 1 68 ? -0.031 -8.658 10.695 1.00 85.00 68 GLN A O 1
ATOM 538 N N . GLU A 1 69 ? -1.632 -9.847 9.635 1.00 84.50 69 GLU A N 1
ATOM 539 C CA . GLU A 1 69 ? -2.675 -9.716 10.662 1.00 84.50 69 GLU A CA 1
ATOM 540 C C . GLU A 1 69 ? -3.007 -8.241 10.987 1.00 84.50 69 GLU A C 1
ATOM 542 O O . GLU A 1 69 ? -3.369 -7.904 12.117 1.00 84.50 69 GLU A O 1
ATOM 547 N N . ILE A 1 70 ? -2.864 -7.344 10.002 1.00 84.50 70 ILE A N 1
ATOM 548 C CA . ILE A 1 70 ? -3.263 -5.935 10.114 1.00 84.50 70 ILE A CA 1
ATOM 549 C C . ILE A 1 70 ? -4.780 -5.848 9.901 1.00 84.50 70 ILE A C 1
ATOM 551 O O . ILE A 1 70 ? -5.337 -6.537 9.047 1.00 84.50 70 ILE A O 1
ATOM 555 N N . ASP A 1 71 ? -5.462 -4.997 10.673 1.00 84.94 71 ASP A N 1
ATOM 556 C CA . ASP A 1 71 ? -6.913 -4.833 10.556 1.00 84.94 71 ASP A CA 1
ATOM 557 C C . ASP A 1 71 ? -7.288 -4.232 9.190 1.00 84.94 71 ASP A C 1
ATOM 559 O O . ASP A 1 71 ? -6.886 -3.119 8.839 1.00 84.94 71 ASP A O 1
ATOM 563 N N . ILE A 1 72 ? -8.087 -4.974 8.420 1.00 83.75 72 ILE A N 1
ATOM 564 C CA . ILE A 1 72 ? -8.533 -4.572 7.084 1.00 83.75 72 ILE A CA 1
ATOM 565 C C . ILE A 1 72 ? -9.417 -3.316 7.111 1.00 83.75 72 ILE A C 1
ATOM 567 O O . ILE A 1 72 ? -9.409 -2.529 6.165 1.00 83.75 72 ILE A O 1
ATOM 571 N N . ASN A 1 73 ? -10.158 -3.081 8.196 1.00 85.50 73 ASN A N 1
ATOM 572 C CA . ASN A 1 73 ? -10.987 -1.886 8.333 1.00 85.50 73 ASN A CA 1
ATOM 573 C C . ASN A 1 73 ? -10.119 -0.644 8.538 1.00 85.50 73 ASN A C 1
ATOM 575 O O . ASN A 1 73 ? -10.379 0.391 7.927 1.00 85.50 73 ASN A O 1
ATOM 579 N N . GLU A 1 74 ? -9.052 -0.765 9.330 1.00 83.56 74 GLU A N 1
ATOM 580 C CA . GLU A 1 74 ? -8.044 0.288 9.513 1.00 83.56 74 GLU A CA 1
ATOM 581 C C . GLU A 1 74 ? -7.278 0.556 8.211 1.00 83.56 74 GLU A C 1
ATOM 583 O O . GLU A 1 74 ? -7.018 1.708 7.863 1.00 83.56 74 GLU A O 1
ATOM 588 N N . ALA A 1 75 ? -6.976 -0.495 7.442 1.00 84.62 75 ALA A N 1
ATOM 589 C CA . ALA A 1 75 ? -6.383 -0.371 6.113 1.00 84.62 75 ALA A CA 1
ATOM 590 C C . ALA A 1 75 ? -7.272 0.430 5.158 1.00 84.62 75 ALA A C 1
ATOM 592 O O . ALA A 1 75 ? -6.811 1.395 4.544 1.00 84.62 75 ALA A O 1
ATOM 593 N N . ASN A 1 76 ? -8.555 0.078 5.076 1.00 86.62 76 ASN A N 1
ATOM 594 C C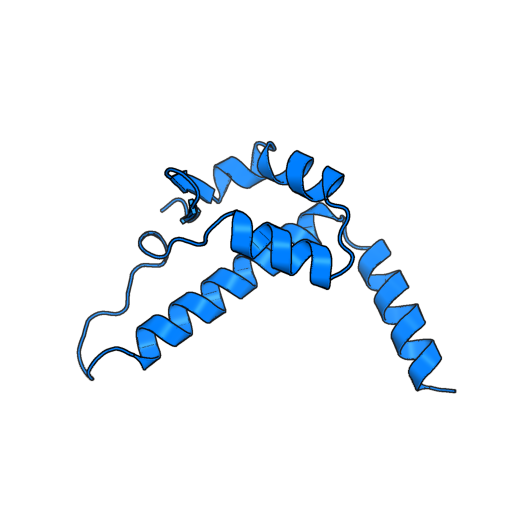A . ASN A 1 76 ? -9.528 0.794 4.255 1.00 86.62 76 ASN A CA 1
ATOM 595 C C . ASN A 1 76 ? -9.706 2.247 4.718 1.00 86.62 76 ASN A C 1
ATOM 597 O O . ASN A 1 76 ? -9.710 3.161 3.891 1.00 86.62 76 ASN A O 1
ATOM 601 N N . ALA A 1 77 ? -9.784 2.478 6.031 1.00 86.12 77 ALA A N 1
ATOM 602 C CA . ALA A 1 77 ? -9.875 3.819 6.601 1.00 86.12 77 ALA A CA 1
ATOM 603 C C . ALA A 1 77 ? -8.636 4.668 6.270 1.00 86.12 77 ALA A C 1
ATOM 605 O O . ALA A 1 77 ? -8.765 5.838 5.903 1.00 86.12 77 ALA A O 1
ATOM 606 N N . PHE A 1 78 ? -7.436 4.085 6.333 1.00 87.38 78 PHE A N 1
ATOM 607 C CA . PHE A 1 78 ? -6.213 4.777 5.942 1.00 87.38 78 PHE A CA 1
ATOM 608 C C . PHE A 1 78 ? -6.168 5.080 4.444 1.00 87.38 78 PHE A C 1
ATOM 610 O O . PHE A 1 78 ? -5.846 6.211 4.082 1.00 87.38 78 PHE A O 1
ATOM 617 N N . MET A 1 79 ? -6.520 4.129 3.575 1.00 86.00 79 MET A N 1
ATOM 618 C CA . MET A 1 79 ? -6.551 4.343 2.120 1.00 86.00 79 MET A CA 1
ATOM 619 C C . MET A 1 79 ? -7.552 5.439 1.707 1.00 86.00 79 MET A C 1
ATOM 621 O O . MET A 1 79 ? -7.349 6.132 0.710 1.00 86.00 79 MET A O 1
ATOM 625 N N . ALA A 1 80 ? -8.599 5.666 2.505 1.00 87.62 80 ALA A N 1
ATOM 626 C CA . ALA A 1 80 ? -9.537 6.778 2.338 1.00 87.62 80 ALA A CA 1
ATOM 627 C C . ALA A 1 80 ? -9.054 8.109 2.957 1.00 87.62 80 ALA A C 1
ATOM 629 O O . ALA A 1 80 ? -9.690 9.147 2.768 1.00 87.62 80 ALA A O 1
ATOM 630 N N . SER A 1 81 ? -7.955 8.106 3.716 1.00 86.94 81 SER A N 1
ATOM 631 C CA . SER A 1 81 ? -7.501 9.274 4.476 1.00 86.94 81 SER A CA 1
ATOM 632 C C . SER A 1 81 ? -6.777 10.316 3.607 1.00 86.94 81 SER A C 1
ATOM 634 O O . SER A 1 81 ? -6.059 9.958 2.670 1.00 86.94 81 SER A O 1
ATOM 636 N N . PRO A 1 82 ? -6.828 11.614 3.970 1.00 86.69 82 PRO A N 1
ATOM 637 C CA . PRO A 1 82 ? -6.053 12.649 3.281 1.00 86.69 82 PRO A CA 1
ATOM 638 C C . PRO A 1 82 ? -4.549 12.366 3.270 1.00 86.69 82 PRO A C 1
ATOM 640 O O . PRO A 1 82 ? -3.873 12.669 2.293 1.00 86.69 82 PRO A O 1
ATOM 643 N N . ARG A 1 83 ? -4.027 11.754 4.341 1.00 84.62 83 ARG A N 1
ATOM 644 C CA . ARG A 1 83 ? -2.609 11.393 4.464 1.00 84.62 83 ARG A CA 1
ATOM 645 C C . ARG A 1 83 ? -2.190 10.401 3.379 1.00 84.62 83 ARG A C 1
ATOM 647 O O . ARG A 1 83 ? -1.132 10.574 2.786 1.00 84.62 83 ARG A O 1
ATOM 654 N N . PHE A 1 84 ? -3.023 9.406 3.079 1.00 89.19 84 PHE A N 1
ATOM 655 C CA . PHE A 1 84 ? -2.764 8.495 1.965 1.00 89.19 84 PHE A CA 1
ATOM 656 C C . PHE A 1 84 ? -2.752 9.246 0.630 1.00 89.19 84 PHE A C 1
ATOM 658 O O . PHE A 1 84 ? -1.819 9.086 -0.146 1.00 89.19 84 PHE A O 1
ATOM 665 N N . HIS A 1 85 ? -3.727 10.129 0.397 1.00 88.69 85 HIS A N 1
ATOM 666 C CA . HIS A 1 85 ? -3.893 10.867 -0.868 1.00 88.69 85 HIS A CA 1
ATOM 667 C C . HIS A 1 85 ? -2.832 11.968 -1.079 1.00 88.69 85 HIS A C 1
ATOM 669 O O . HIS A 1 85 ? -2.660 12.493 -2.183 1.00 88.69 85 HIS A O 1
ATOM 675 N N . GLN A 1 86 ? -2.113 12.355 -0.023 1.00 88.50 86 GLN A N 1
ATOM 676 C CA . GLN A 1 86 ? -0.950 13.243 -0.105 1.00 88.50 86 GLN A CA 1
ATOM 677 C C . GLN A 1 86 ? 0.279 12.519 -0.661 1.00 88.50 86 GLN A C 1
ATOM 679 O O . GLN A 1 86 ? 1.014 13.109 -1.446 1.00 88.50 86 GLN A O 1
ATOM 684 N N . THR A 1 87 ? 0.472 11.252 -0.290 1.00 87.88 87 THR A N 1
ATOM 685 C CA . THR A 1 87 ? 1.651 10.456 -0.671 1.00 87.88 87 THR A CA 1
ATOM 686 C C . THR A 1 87 ? 1.411 9.614 -1.920 1.00 87.88 87 THR A C 1
ATOM 688 O O . THR A 1 87 ? 2.313 9.432 -2.738 1.00 87.88 87 THR A O 1
ATOM 691 N N . PHE A 1 88 ? 0.193 9.105 -2.080 1.00 91.44 88 PHE A N 1
ATOM 692 C CA . PHE A 1 88 ? -0.184 8.170 -3.127 1.00 91.44 88 PHE A CA 1
ATOM 693 C C . PHE A 1 88 ? -1.364 8.691 -3.938 1.00 91.44 88 PHE A C 1
ATOM 695 O O . PHE A 1 88 ? -2.192 9.470 -3.462 1.00 91.44 88 PHE A O 1
ATOM 702 N N . ARG A 1 89 ? -1.463 8.210 -5.172 1.00 91.19 89 ARG A N 1
ATOM 703 C CA . ARG A 1 89 ? -2.637 8.377 -6.027 1.00 91.19 89 ARG A CA 1
ATOM 704 C C . ARG A 1 89 ? -3.148 7.014 -6.472 1.00 91.19 89 ARG A C 1
ATOM 706 O O . ARG A 1 89 ? -2.348 6.122 -6.749 1.00 91.19 89 ARG A O 1
ATOM 713 N N . LEU A 1 90 ? -4.467 6.884 -6.562 1.00 90.06 90 LEU A N 1
ATOM 714 C CA . LEU A 1 90 ? -5.122 5.730 -7.172 1.00 90.06 90 LEU A CA 1
ATOM 715 C C . LEU A 1 90 ? -5.160 5.916 -8.692 1.00 90.06 90 LEU A C 1
ATOM 717 O O . LEU A 1 90 ? -5.538 6.980 -9.184 1.00 90.06 90 LEU A O 1
ATOM 721 N N . GLU A 1 91 ? -4.759 4.888 -9.427 1.00 90.06 91 GLU A N 1
ATOM 722 C CA . GLU A 1 91 ? -4.769 4.822 -10.885 1.00 90.06 91 GLU A CA 1
ATOM 723 C C . GLU A 1 91 ? -5.365 3.465 -11.293 1.00 90.06 91 GLU A C 1
ATOM 725 O O . GLU A 1 91 ? -4.669 2.449 -11.359 1.00 90.06 91 GLU A O 1
ATOM 730 N N . GLY A 1 92 ? -6.688 3.447 -11.494 1.00 88.50 92 GLY A N 1
ATOM 731 C CA . GLY A 1 92 ? -7.461 2.210 -11.635 1.00 88.50 92 GLY A CA 1
ATOM 732 C C . GLY A 1 92 ? -7.419 1.384 -10.348 1.00 88.50 92 GLY A C 1
ATOM 733 O O . GLY A 1 92 ? -7.693 1.913 -9.272 1.00 88.50 92 GLY A O 1
ATOM 734 N N . ASP A 1 93 ? -7.020 0.119 -10.473 1.00 90.56 93 ASP A N 1
ATOM 735 C CA . ASP A 1 93 ? -6.861 -0.821 -9.354 1.00 90.56 93 ASP A CA 1
ATOM 736 C C . ASP A 1 93 ? -5.463 -0.761 -8.706 1.00 90.56 93 ASP A C 1
ATOM 738 O O . ASP A 1 93 ? -5.161 -1.521 -7.784 1.00 90.56 93 ASP A O 1
ATOM 742 N N . SER A 1 94 ? -4.614 0.175 -9.147 1.00 92.06 94 SER A N 1
ATOM 743 C CA . SER A 1 94 ? -3.241 0.335 -8.669 1.00 92.06 94 SER A CA 1
ATOM 744 C C . SER A 1 94 ? -3.031 1.645 -7.908 1.00 92.06 94 SER A C 1
ATOM 746 O O . SER A 1 94 ? -3.713 2.643 -8.141 1.00 92.06 94 SER A O 1
ATOM 748 N N . ILE A 1 95 ? -2.053 1.666 -7.006 1.00 92.38 95 ILE A N 1
ATOM 749 C CA . ILE A 1 95 ? -1.569 2.873 -6.336 1.00 92.38 95 ILE A CA 1
ATOM 750 C C . ILE A 1 95 ? -0.187 3.239 -6.870 1.00 92.38 95 ILE A C 1
ATOM 752 O O . ILE A 1 95 ? 0.637 2.362 -7.145 1.00 92.38 95 ILE A O 1
ATOM 756 N N . ARG A 1 96 ? 0.087 4.537 -6.986 1.00 92.50 96 ARG A N 1
ATOM 757 C CA . ARG A 1 96 ? 1.404 5.080 -7.354 1.00 92.50 96 ARG A CA 1
ATOM 758 C C . ARG A 1 96 ? 1.821 6.181 -6.401 1.00 92.50 96 ARG A C 1
ATOM 760 O O . ARG A 1 96 ? 0.962 6.829 -5.803 1.00 92.50 96 ARG A O 1
ATOM 767 N N . TYR A 1 97 ? 3.123 6.434 -6.301 1.00 88.75 97 TYR A N 1
ATOM 768 C CA . TYR A 1 97 ? 3.603 7.628 -5.614 1.00 88.75 97 TYR A CA 1
ATOM 769 C C . TYR A 1 97 ? 3.158 8.898 -6.333 1.00 88.75 97 TYR A C 1
ATOM 771 O O . TYR A 1 97 ? 3.114 8.975 -7.564 1.00 88.75 97 TYR A O 1
ATOM 779 N N . ARG A 1 98 ? 2.842 9.910 -5.533 1.00 82.75 98 ARG A N 1
ATOM 780 C CA . ARG A 1 98 ? 2.635 11.271 -6.003 1.00 82.75 98 ARG A CA 1
ATOM 781 C C . ARG A 1 98 ? 4.012 11.927 -6.155 1.00 82.75 98 ARG A C 1
ATOM 783 O O . ARG A 1 98 ? 4.682 12.156 -5.154 1.00 82.75 98 ARG A O 1
ATOM 790 N N . ALA A 1 99 ? 4.440 12.125 -7.401 1.00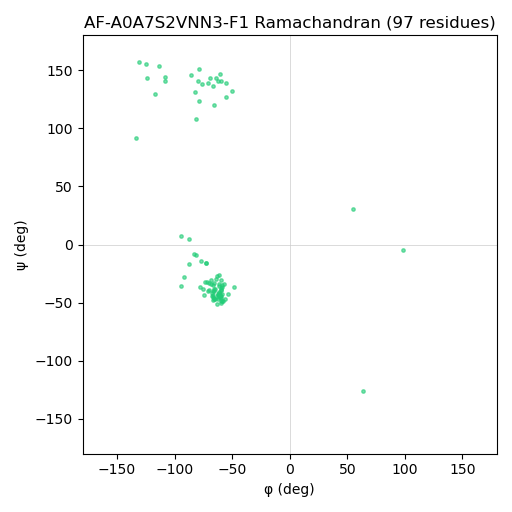 62.75 99 ALA A N 1
ATOM 791 C CA . ALA A 1 99 ? 5.626 12.913 -7.744 1.00 62.75 99 ALA A CA 1
ATOM 792 C C . ALA A 1 99 ? 5.377 14.413 -7.529 1.00 62.75 99 ALA A C 1
ATOM 794 O O . ALA A 1 99 ? 4.208 14.839 -7.711 1.00 62.75 99 ALA A O 1
#

Secondary structure (DSSP, 8-state):
-HHHHHHHHHHHHHTTS-HHHHHHHHHHHHHHHHHHHHHHTSPTTPPPPPGGG-EEEHHHHHHHHHHTT--HHHHHHHHTSHHHHHHEEEETTEEEE--

Sequence (99 aa):
VAEELRKRFSRYVIKAAPQTDLILAVIERMFRDKLERLRASRPAGAAPPDVGEVGIEVAEIVQVIEQQEIDINEANAFMASPRFHQTFRLEGDSIRYRA

pLDDT: mean 79.23, std 14.48, range [43.62, 93.25]

Foldseek 3Di:
DVVVVVVVVVVVVCVVDDLLVVLVVLVVVVLVVQQVVQVVPDDPPDDRDDQQVDKDFPVVSLVVCVVVVRDVVSNVVSCPDVVVVQQWDDDPRIIGGDD